Protein AF-A0A363TMH6-F1 (afdb_monomer)

Sequence (86 aa):
TILEREYVWRQGKALVPTFTAQVLTLFLKEHFRKLVELDFTGVIEEDLDLISNGEMQRLAFLREFYFGDGKDWPGLESLVEREKEQ

Secondary structure (DSSP, 8-state):
-TTTTTSEEEETTEEEE-HHHHHHHHHHHHHSHHHH-HHHHHHHHHHHHHHHTTSS-HHHHHHHHHH--SSS---HHHHHHHHH--

Nearest PDB structures (foldseek):
  6cqi-assembly1_A  TM=7.900E-01  e=4.019E-05  Mycobacterium tuberculosis H37Rv
  8czq-assembly1_A  TM=8.044E-01  e=5.275E-05  Mycobacterium tuberculosis
  6pcm-assembly1_A  TM=8.087E-01  e=7.931E-05  Mycolicibacterium smegmatis MC2 155
  6ozw-assembly1_A  TM=8.550E-01  e=1.489E-02  Streptococcus mutans UA159
  1gl9-assembly2_C  TM=9.122E-01  e=2.565E-02  Archaeoglobus fulgidus DSM 4304

Radius of gyration: 16.14 Å; Cα contacts (8 Å, |Δi|>4): 64; chains: 1; bounding box: 30×34×44 Å

pLDDT: mean 90.17, std 6.01, range [57.91, 96.81]

Structure (mmCIF, N/CA/C/O backbone):
data_AF-A0A363TMH6-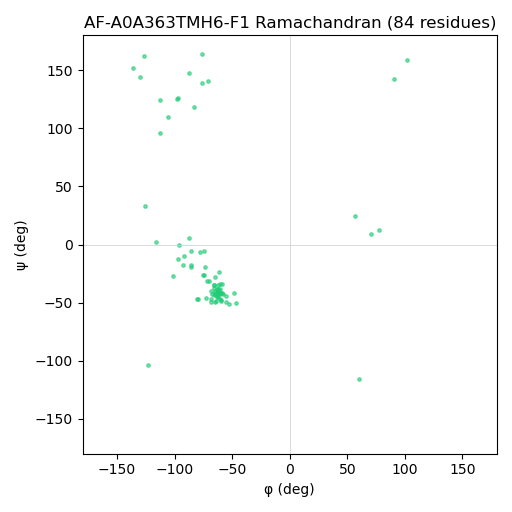F1
#
_entry.id   AF-A0A363TMH6-F1
#
loop_
_atom_site.group_PDB
_atom_site.id
_atom_site.type_symbol
_atom_site.label_atom_id
_atom_site.label_alt_id
_atom_site.label_comp_id
_atom_site.label_asym_id
_atom_site.label_entity_id
_atom_site.label_seq_id
_atom_site.pdbx_PDB_ins_code
_atom_site.Cartn_x
_atom_site.Cartn_y
_atom_site.Cartn_z
_atom_site.occupancy
_atom_site.B_iso_or_equiv
_atom_site.auth_seq_id
_atom_site.auth_comp_id
_atom_site.auth_asym_id
_atom_site.auth_atom_id
_atom_site.pdbx_PDB_model_num
ATOM 1 N N . THR A 1 1 ? 3.664 -0.759 12.401 1.00 86.38 1 THR A N 1
ATOM 2 C CA . THR A 1 1 ? 2.587 -1.767 12.192 1.00 86.38 1 THR A CA 1
ATOM 3 C C . THR A 1 1 ? 1.202 -1.155 12.444 1.00 86.38 1 THR A C 1
ATOM 5 O O . THR A 1 1 ? 1.146 -0.075 13.014 1.00 86.38 1 THR A O 1
ATOM 8 N N . ILE A 1 2 ? 0.072 -1.761 12.035 1.00 90.38 2 ILE A N 1
ATOM 9 C CA . ILE A 1 2 ? -1.278 -1.131 12.140 1.00 90.38 2 ILE A CA 1
ATOM 10 C C . ILE A 1 2 ? -1.749 -0.803 13.574 1.00 90.38 2 ILE A C 1
ATOM 12 O O . ILE A 1 2 ? -2.564 0.097 13.751 1.00 90.38 2 ILE A O 1
ATOM 16 N N . LEU A 1 3 ? -1.217 -1.500 14.586 1.00 91.56 3 LEU A N 1
ATOM 17 C CA . LEU A 1 3 ? -1.457 -1.214 16.009 1.00 91.56 3 LEU A CA 1
ATOM 18 C C . LEU A 1 3 ? -0.725 0.056 16.466 1.00 91.56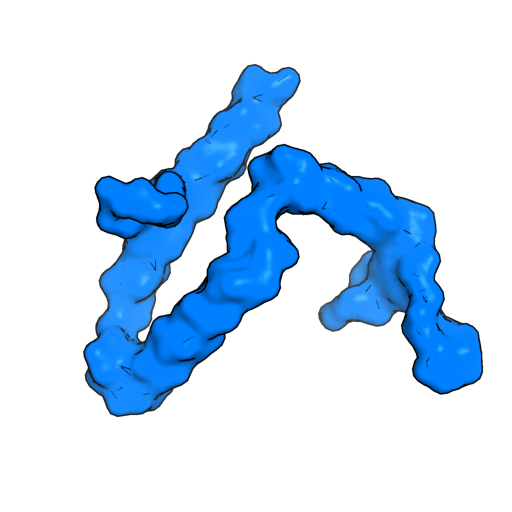 3 LEU A C 1
ATOM 20 O O . LEU A 1 3 ? -1.320 0.907 17.109 1.00 91.56 3 LEU A O 1
ATOM 24 N N . GLU A 1 4 ? 0.549 0.203 16.094 1.00 91.56 4 GLU A N 1
ATOM 25 C CA . GLU A 1 4 ? 1.369 1.382 16.432 1.00 91.56 4 GLU A CA 1
ATOM 26 C C . GLU A 1 4 ? 0.849 2.663 15.777 1.00 91.56 4 GLU A C 1
ATOM 28 O O . GLU A 1 4 ? 1.060 3.750 16.297 1.00 91.56 4 GLU A O 1
ATOM 33 N N . ARG A 1 5 ? 0.182 2.532 14.624 1.00 93.75 5 ARG A N 1
ATOM 34 C CA . ARG A 1 5 ? -0.463 3.646 13.914 1.00 93.75 5 ARG A CA 1
ATOM 35 C C . ARG A 1 5 ? -1.897 3.908 14.385 1.00 93.75 5 ARG A C 1
ATOM 37 O O . ARG A 1 5 ? -2.591 4.699 13.761 1.00 93.75 5 ARG A O 1
ATOM 44 N N . GLU A 1 6 ? -2.355 3.202 15.421 1.00 93.50 6 GLU A N 1
ATOM 45 C CA . GLU A 1 6 ? -3.686 3.363 16.022 1.00 93.50 6 GLU A CA 1
ATOM 46 C C . GLU A 1 6 ? -4.856 3.176 15.033 1.00 93.50 6 GLU A C 1
ATOM 48 O O . GLU A 1 6 ? -5.975 3.649 15.242 1.00 93.50 6 GLU A O 1
ATOM 53 N N . TYR A 1 7 ? -4.637 2.429 13.945 1.00 94.81 7 TYR A N 1
ATOM 54 C CA . TYR A 1 7 ? -5.714 2.044 13.029 1.00 94.81 7 TYR A CA 1
ATOM 55 C C . TYR A 1 7 ? -6.580 0.925 13.615 1.00 94.81 7 TYR A C 1
ATOM 57 O O . TYR A 1 7 ? -7.763 0.792 13.309 1.00 94.81 7 TYR A O 1
ATOM 65 N N . VAL A 1 8 ? -6.007 0.116 14.496 1.00 95.88 8 VAL A N 1
ATOM 66 C CA . VAL A 1 8 ? -6.730 -0.933 15.209 1.00 95.88 8 VAL A CA 1
ATOM 67 C C . VAL A 1 8 ? -6.322 -0.930 16.672 1.00 95.88 8 VAL A C 1
ATOM 69 O O . VAL A 1 8 ? -5.191 -0.587 17.010 1.00 95.88 8 VAL A O 1
ATOM 72 N N . TRP A 1 9 ? -7.226 -1.374 17.536 1.00 94.94 9 TRP A N 1
ATOM 73 C CA . TRP A 1 9 ? -6.942 -1.663 18.939 1.00 94.94 9 TRP A CA 1
ATOM 74 C C . TRP A 1 9 ? -7.394 -3.086 19.282 1.00 94.94 9 TRP A C 1
ATOM 76 O O . TRP A 1 9 ? -8.143 -3.718 18.534 1.00 94.94 9 TRP A O 1
ATOM 86 N N . ARG A 1 10 ? -6.892 -3.637 20.392 1.00 95.56 10 ARG A N 1
ATOM 87 C CA . ARG A 1 10 ? -7.209 -5.008 20.820 1.00 95.56 10 ARG A CA 1
ATOM 88 C C . ARG A 1 10 ? -8.320 -5.020 21.860 1.00 95.56 10 ARG A C 1
ATOM 90 O O . ARG A 1 10 ? -8.169 -4.428 22.925 1.00 95.56 10 ARG A O 1
ATOM 97 N N . GLN A 1 11 ? -9.375 -5.785 21.593 1.00 95.12 11 GLN A N 1
ATOM 98 C CA . GLN A 1 11 ? -10.398 -6.136 22.576 1.00 95.12 11 GLN A CA 1
ATOM 99 C C . GLN A 1 11 ? -10.310 -7.636 22.870 1.00 95.12 11 GLN A C 1
ATOM 101 O O . GLN A 1 11 ? -10.808 -8.476 22.118 1.00 95.12 11 GLN A O 1
ATOM 106 N N . GLY A 1 12 ? -9.597 -7.995 23.939 1.00 94.62 12 GLY A N 1
ATOM 107 C CA . GLY A 1 12 ? -9.240 -9.390 24.201 1.00 94.62 12 GLY A CA 1
ATOM 108 C C . GLY A 1 12 ? -8.395 -9.967 23.059 1.00 94.62 12 GLY A C 1
ATOM 109 O O . GLY A 1 12 ? -7.283 -9.505 22.811 1.00 94.62 12 GLY A O 1
ATOM 110 N N . LYS A 1 13 ? -8.928 -10.977 22.357 1.00 94.25 13 LYS A N 1
ATOM 111 C CA . LYS A 1 13 ? -8.276 -11.599 21.187 1.00 94.25 13 LYS A CA 1
ATOM 112 C C . LYS A 1 13 ? -8.669 -10.961 19.847 1.00 94.25 13 LYS A C 1
ATOM 114 O O . LYS A 1 13 ? -8.046 -11.282 18.839 1.00 94.25 13 LYS A O 1
ATOM 119 N N . ALA A 1 14 ? -9.673 -10.084 19.825 1.00 95.19 14 ALA A N 1
ATOM 120 C CA . ALA A 1 14 ? -10.148 -9.440 18.605 1.00 95.19 14 ALA A CA 1
ATOM 121 C C . ALA A 1 14 ? -9.364 -8.154 18.298 1.00 95.19 14 ALA A C 1
ATOM 123 O O . ALA A 1 14 ? -8.933 -7.444 19.212 1.00 95.19 14 ALA A O 1
ATOM 124 N N . LEU A 1 15 ? -9.206 -7.851 17.007 1.00 95.81 15 LEU A N 1
ATOM 125 C CA . LEU A 1 15 ? -8.764 -6.546 16.517 1.00 95.81 15 LEU A CA 1
ATOM 126 C 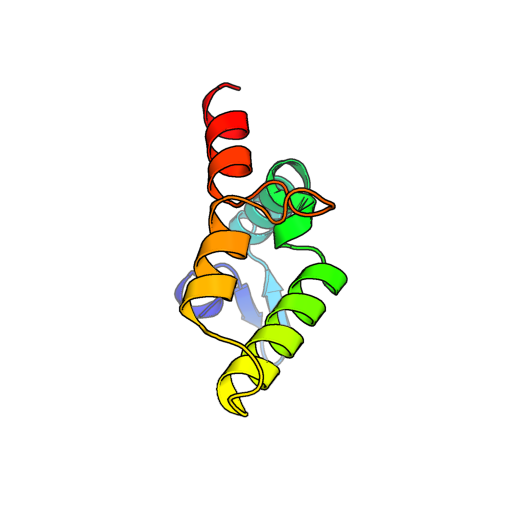C . LEU A 1 15 ? -9.995 -5.743 16.105 1.00 95.81 15 LEU A C 1
ATOM 128 O O . LEU A 1 15 ? -10.794 -6.212 15.297 1.00 95.81 15 LEU A O 1
ATOM 132 N N . VAL A 1 16 ? -10.135 -4.545 16.663 1.00 96.06 16 VAL A N 1
ATOM 133 C CA . VAL A 1 16 ? -11.257 -3.646 16.395 1.00 96.06 16 VAL A CA 1
ATOM 134 C C . VAL A 1 16 ? -10.729 -2.417 15.649 1.00 96.06 16 VAL A C 1
ATOM 136 O O . VAL A 1 16 ? -9.795 -1.775 16.140 1.00 96.06 16 VAL A O 1
ATOM 139 N N . PRO A 1 17 ? -11.277 -2.081 14.466 1.00 96.38 17 PRO A N 1
ATOM 140 C CA . PRO A 1 17 ? -10.846 -0.913 13.708 1.00 96.38 17 PRO A CA 1
ATOM 141 C C . PRO A 1 17 ? -11.293 0.383 14.385 1.00 96.38 17 PRO A C 1
ATOM 143 O O . PRO A 1 17 ? -12.417 0.488 14.882 1.00 96.38 17 PRO A O 1
ATOM 146 N N . THR A 1 18 ? -10.425 1.391 14.369 1.00 96.81 18 THR A N 1
ATOM 147 C CA . THR A 1 18 ? -10.792 2.751 14.776 1.00 96.81 18 THR A CA 1
ATOM 148 C C . THR A 1 18 ? -11.610 3.442 13.689 1.00 96.81 18 THR A C 1
ATOM 150 O O . THR A 1 18 ? -11.620 3.019 12.531 1.00 96.81 18 THR A O 1
ATOM 153 N N . PHE A 1 19 ? -12.290 4.535 14.043 1.00 95.88 19 PHE A N 1
ATOM 154 C CA . PHE A 1 19 ? -12.983 5.363 13.054 1.00 95.88 19 PHE A CA 1
ATOM 155 C C . PHE A 1 19 ? -12.015 5.879 11.978 1.00 95.88 19 PHE A C 1
ATOM 157 O O . PHE A 1 19 ? -12.305 5.786 10.789 1.00 95.88 19 PHE A O 1
ATOM 164 N N . THR A 1 20 ? -10.819 6.314 12.384 1.00 95.00 20 THR A N 1
ATOM 165 C CA . THR A 1 20 ? -9.747 6.732 11.471 1.00 95.00 20 THR A CA 1
ATOM 166 C C . THR A 1 20 ? -9.400 5.644 10.460 1.00 95.00 20 THR A C 1
ATOM 168 O O . THR A 1 20 ? -9.276 5.932 9.275 1.00 95.00 20 THR A O 1
ATOM 171 N N . ALA A 1 21 ? -9.288 4.385 10.892 1.00 94.12 21 ALA A N 1
ATOM 172 C CA . ALA A 1 21 ? -9.016 3.282 9.976 1.00 94.12 21 ALA A CA 1
ATOM 173 C C . ALA A 1 21 ? -10.155 3.025 8.993 1.00 94.12 21 ALA A C 1
ATOM 175 O O . ALA A 1 21 ? -9.890 2.679 7.845 1.00 94.12 21 ALA A O 1
ATOM 176 N N . GLN A 1 22 ? -11.408 3.212 9.413 1.00 94.69 22 GLN A N 1
ATOM 177 C CA . GLN A 1 22 ? -12.555 3.087 8.515 1.00 94.69 22 GLN A CA 1
ATOM 178 C C . GLN A 1 22 ? -12.521 4.173 7.437 1.00 94.69 22 GLN A C 1
ATOM 180 O O . GLN A 1 22 ? -12.585 3.845 6.255 1.00 94.69 22 GLN A O 1
ATOM 185 N N . VAL A 1 23 ? -12.337 5.439 7.825 1.00 95.50 23 VAL A N 1
ATOM 186 C CA . VAL A 1 23 ? -12.256 6.564 6.877 1.00 95.50 23 VAL A CA 1
ATOM 187 C C . VAL A 1 23 ? -11.060 6.410 5.940 1.00 95.50 23 VAL A C 1
ATOM 189 O O . VAL A 1 23 ? -11.220 6.529 4.730 1.00 95.50 23 VAL A O 1
ATOM 192 N N . LEU A 1 24 ? -9.883 6.063 6.467 1.00 93.62 24 LEU A N 1
ATOM 193 C CA . LEU A 1 24 ? -8.695 5.820 5.649 1.00 93.62 24 LEU A CA 1
ATOM 194 C C . LEU A 1 24 ? -8.910 4.666 4.665 1.00 93.62 24 LEU A C 1
ATOM 196 O O . LEU A 1 24 ? -8.529 4.768 3.506 1.00 93.62 24 LEU A O 1
ATOM 200 N N . THR A 1 25 ? -9.531 3.571 5.106 1.00 92.75 25 THR A N 1
ATOM 201 C CA . THR A 1 25 ? -9.814 2.429 4.227 1.00 92.75 25 THR A CA 1
ATOM 202 C C . THR A 1 25 ? -10.760 2.824 3.099 1.00 92.75 25 THR A C 1
ATOM 204 O O . THR A 1 25 ? -10.552 2.398 1.968 1.00 92.75 25 THR A O 1
ATOM 207 N N . LEU A 1 26 ? -11.791 3.623 3.387 1.00 92.94 26 LEU A N 1
ATOM 208 C CA . LEU A 1 26 ? -12.702 4.127 2.360 1.00 92.94 26 LEU A CA 1
ATOM 209 C C . LEU A 1 26 ? -11.963 5.032 1.373 1.00 92.94 26 LEU A C 1
ATOM 211 O O . LEU A 1 26 ? -12.021 4.775 0.177 1.00 92.94 26 LEU A O 1
ATOM 215 N N . PHE A 1 27 ? -11.187 5.992 1.878 1.00 92.88 27 PHE A N 1
ATOM 216 C CA . PHE A 1 27 ? -10.371 6.885 1.059 1.00 92.88 27 PHE A CA 1
ATOM 217 C C . PHE A 1 27 ? -9.429 6.111 0.126 1.00 92.88 27 PHE A C 1
ATOM 219 O O . PHE A 1 27 ? -9.404 6.336 -1.081 1.00 92.88 27 PHE A O 1
ATOM 226 N N . LEU A 1 28 ? -8.692 5.133 0.658 1.00 92.25 28 LEU A N 1
ATOM 227 C CA . LEU A 1 28 ? -7.788 4.323 -0.156 1.00 92.25 28 LEU A CA 1
ATOM 228 C C . LEU A 1 28 ? -8.538 3.461 -1.178 1.00 92.25 28 LEU A C 1
ATOM 230 O O . LEU A 1 28 ? -8.044 3.270 -2.281 1.00 92.25 28 LEU A O 1
ATOM 234 N N . LYS A 1 29 ? -9.731 2.952 -0.853 1.00 89.62 29 LYS A N 1
ATOM 235 C CA . LYS A 1 29 ? -10.551 2.191 -1.810 1.00 89.62 29 LYS A CA 1
ATOM 236 C C . LYS A 1 29 ? -11.131 3.057 -2.922 1.00 89.62 29 LYS A C 1
ATOM 238 O O . LYS A 1 29 ? -11.340 2.543 -4.016 1.00 89.62 29 LYS A O 1
ATOM 243 N N . GLU A 1 30 ? -11.420 4.319 -2.637 1.00 90.38 30 GLU A N 1
ATOM 244 C CA . GLU A 1 30 ? -12.011 5.255 -3.590 1.00 90.38 30 GLU A CA 1
ATOM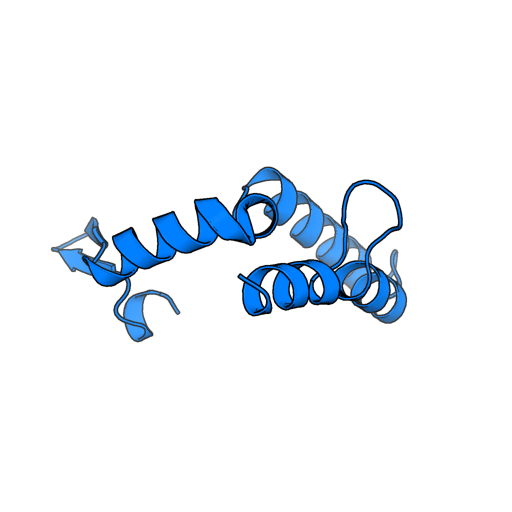 245 C C . GLU A 1 30 ? -10.956 5.817 -4.548 1.00 90.38 30 GLU A C 1
ATOM 247 O O . GLU A 1 30 ? -11.132 5.744 -5.760 1.00 90.38 30 GLU A O 1
ATOM 252 N N . HIS A 1 31 ? -9.818 6.260 -4.012 1.00 88.75 31 HIS A N 1
ATOM 253 C CA . HIS A 1 31 ? -8.797 6.988 -4.774 1.00 88.75 31 HIS A CA 1
ATOM 254 C C . HIS A 1 31 ? -7.598 6.116 -5.181 1.00 88.75 31 HIS A C 1
ATOM 256 O O . HIS A 1 31 ? -6.955 6.333 -6.204 1.00 88.75 31 HIS A O 1
ATOM 262 N N . PHE A 1 32 ? -7.305 5.066 -4.409 1.00 89.38 32 PHE A N 1
ATOM 263 C CA . PHE A 1 32 ? -6.112 4.226 -4.574 1.00 89.38 32 PHE A CA 1
ATOM 264 C C . PHE A 1 32 ? -6.460 2.745 -4.705 1.00 89.38 32 PHE A C 1
ATOM 266 O O . PHE A 1 32 ? -5.705 1.876 -4.273 1.00 89.38 32 PHE A O 1
ATOM 273 N N . ARG A 1 33 ? -7.611 2.448 -5.316 1.00 86.44 33 ARG A N 1
ATOM 274 C CA . ARG A 1 33 ? -8.210 1.110 -5.351 1.00 86.44 33 ARG A CA 1
ATOM 275 C C . ARG A 1 33 ? -7.216 0.002 -5.706 1.00 86.44 33 ARG A C 1
ATOM 277 O O . ARG A 1 33 ? -7.102 -0.963 -4.959 1.00 86.44 33 ARG A O 1
ATOM 284 N N . LYS A 1 34 ? -6.450 0.181 -6.787 1.0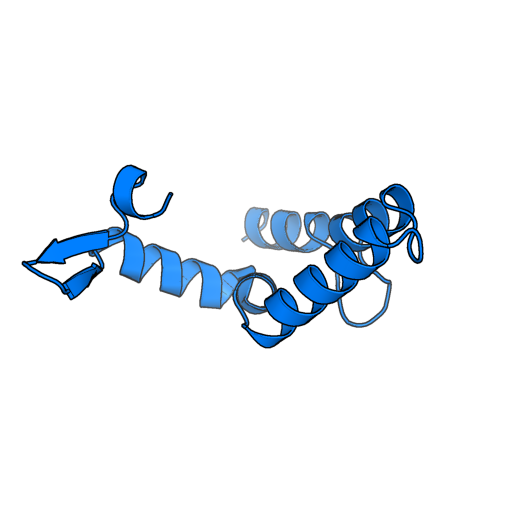0 83.44 34 LYS A N 1
ATOM 285 C CA . LYS A 1 34 ? -5.461 -0.808 -7.245 1.00 83.44 34 LYS A CA 1
ATOM 286 C C . LYS A 1 34 ? -4.399 -1.124 -6.185 1.00 83.44 34 LYS A C 1
ATOM 288 O O . LYS A 1 34 ? -3.991 -2.266 -6.087 1.00 83.44 34 LYS A O 1
ATOM 293 N N . LEU A 1 35 ? -3.996 -0.157 -5.355 1.00 84.31 35 LEU A N 1
ATOM 294 C CA . LEU A 1 35 ? -2.987 -0.358 -4.303 1.00 84.31 35 LEU A CA 1
ATOM 295 C C . LEU A 1 35 ? -3.500 -1.156 -3.096 1.00 84.31 35 LEU A C 1
ATOM 297 O O . LEU A 1 35 ? -2.693 -1.641 -2.310 1.00 84.31 35 LEU A O 1
ATOM 301 N N . VAL A 1 36 ? -4.819 -1.249 -2.908 1.00 84.81 36 VAL A N 1
ATOM 302 C CA . VAL A 1 36 ? -5.435 -1.912 -1.745 1.00 84.81 36 VAL A CA 1
ATOM 303 C C . VAL A 1 36 ? -6.260 -3.144 -2.113 1.00 84.81 36 VAL A C 1
ATOM 305 O O . VAL A 1 36 ? -6.866 -3.768 -1.239 1.00 84.81 36 VAL A O 1
ATOM 308 N N . GLU A 1 37 ? -6.299 -3.502 -3.395 1.00 85.50 37 GLU A N 1
ATOM 309 C CA . GLU A 1 37 ? -6.881 -4.753 -3.866 1.00 85.50 37 GLU A CA 1
ATOM 310 C C . GLU A 1 37 ? -5.942 -5.931 -3.572 1.00 85.50 37 GLU A C 1
ATOM 312 O O . GLU A 1 37 ? -4.719 -5.849 -3.720 1.00 85.50 37 GLU A O 1
ATOM 317 N N . LEU A 1 38 ? -6.535 -7.046 -3.130 1.00 78.81 38 LEU A N 1
ATOM 318 C CA . LEU A 1 38 ? -5.788 -8.249 -2.755 1.00 78.81 38 LEU A CA 1
ATOM 319 C C . LEU A 1 38 ? -5.021 -8.826 -3.945 1.00 78.81 38 LEU A C 1
ATOM 321 O O . LEU A 1 38 ? -3.870 -9.213 -3.778 1.00 78.81 38 LEU A O 1
ATOM 325 N N . ASP A 1 39 ? -5.629 -8.820 -5.131 1.00 80.75 39 ASP A N 1
ATOM 326 C CA . ASP A 1 39 ? -5.028 -9.381 -6.343 1.00 80.75 39 ASP A CA 1
ATOM 327 C C . ASP A 1 39 ? -3.738 -8.642 -6.725 1.00 80.75 39 ASP A C 1
ATOM 329 O O . ASP A 1 39 ? -2.730 -9.268 -7.033 1.00 80.75 39 ASP A O 1
ATOM 333 N N . PHE A 1 40 ? -3.723 -7.310 -6.612 1.00 81.94 40 PHE A N 1
ATOM 334 C CA . PHE A 1 40 ? -2.521 -6.512 -6.866 1.00 81.94 40 PHE A CA 1
ATOM 335 C C . PHE A 1 40 ? -1.437 -6.742 -5.809 1.00 81.94 40 PHE A C 1
ATOM 337 O O . PHE A 1 40 ? -0.257 -6.844 -6.136 1.00 81.94 40 PHE A O 1
ATOM 344 N N . THR A 1 41 ? -1.836 -6.861 -4.540 1.00 82.12 41 THR A N 1
ATOM 345 C CA . THR A 1 41 ? -0.891 -7.183 -3.461 1.00 82.12 41 THR A CA 1
ATOM 346 C C . THR A 1 41 ? -0.257 -8.557 -3.687 1.00 82.12 41 THR A C 1
ATOM 348 O O . THR A 1 41 ? 0.941 -8.706 -3.485 1.00 82.12 41 THR A O 1
ATOM 351 N N . GLY A 1 42 ? -1.037 -9.537 -4.156 1.00 86.94 42 GLY A N 1
ATOM 352 C CA . GLY A 1 42 ? -0.537 -10.865 -4.510 1.00 86.94 42 GLY A CA 1
ATOM 353 C C . GLY A 1 42 ? 0.525 -10.819 -5.607 1.00 86.94 42 GLY A C 1
ATOM 354 O O . GLY A 1 42 ? 1.600 -11.375 -5.423 1.00 86.94 42 GLY A O 1
ATOM 355 N N . VAL A 1 43 ? 0.265 -10.081 -6.691 1.00 85.38 43 VAL A N 1
ATOM 356 C CA . VAL A 1 43 ? 1.231 -9.910 -7.794 1.00 85.38 43 VAL A CA 1
ATOM 357 C C . VAL A 1 43 ? 2.545 -9.292 -7.306 1.00 85.38 43 VAL A C 1
ATOM 359 O O . VAL A 1 43 ? 3.616 -9.753 -7.684 1.00 85.38 43 VAL A O 1
ATOM 362 N N . ILE A 1 44 ? 2.489 -8.289 -6.422 1.00 88.62 44 ILE A N 1
ATOM 363 C CA . ILE A 1 44 ? 3.707 -7.682 -5.865 1.00 88.62 44 ILE A CA 1
ATOM 364 C C . ILE A 1 44 ? 4.517 -8.690 -5.051 1.00 88.62 44 ILE A C 1
ATOM 366 O O . ILE A 1 44 ? 5.736 -8.721 -5.180 1.00 88.62 44 ILE A O 1
ATOM 370 N N . GLU A 1 45 ? 3.874 -9.478 -4.191 1.00 90.88 45 GLU A N 1
ATOM 371 C CA . GLU A 1 45 ? 4.582 -10.479 -3.384 1.00 90.88 45 GLU A CA 1
ATOM 372 C C . GLU A 1 45 ? 5.243 -11.539 -4.280 1.00 90.88 45 GLU A C 1
ATOM 374 O O . GLU A 1 45 ? 6.405 -11.877 -4.064 1.00 90.88 45 GLU A O 1
ATOM 379 N N . GLU A 1 46 ? 4.560 -11.982 -5.341 1.00 91.00 46 GLU A N 1
ATOM 380 C CA . GLU A 1 46 ? 5.131 -12.894 -6.341 1.00 91.00 46 GLU A CA 1
ATOM 381 C C . GLU A 1 46 ? 6.363 -12.287 -7.035 1.00 91.00 46 GLU A C 1
ATOM 383 O O . GLU A 1 46 ? 7.412 -12.930 -7.117 1.00 91.00 46 GLU A O 1
ATOM 388 N N . ASP A 1 47 ? 6.290 -11.027 -7.474 1.00 90.38 47 ASP A N 1
ATOM 389 C CA . ASP A 1 47 ? 7.426 -10.327 -8.087 1.00 90.38 47 ASP A CA 1
ATOM 390 C C . ASP A 1 47 ? 8.600 -10.153 -7.106 1.00 90.38 47 ASP A C 1
ATOM 392 O O . ASP A 1 47 ? 9.772 -10.289 -7.477 1.00 90.38 47 ASP A O 1
ATOM 396 N N . LEU A 1 48 ? 8.312 -9.874 -5.832 1.00 92.81 48 LEU A N 1
ATOM 397 C CA . LEU A 1 48 ? 9.330 -9.771 -4.785 1.00 92.81 48 LEU A CA 1
ATOM 398 C C . LEU A 1 48 ? 10.013 -11.120 -4.518 1.00 92.81 48 LEU A C 1
ATOM 400 O O . LEU A 1 48 ? 11.235 -11.151 -4.327 1.00 92.81 48 LEU A O 1
ATOM 404 N N . ASP A 1 49 ? 9.269 -12.223 -4.573 1.00 94.31 49 ASP A N 1
ATOM 405 C CA . ASP A 1 49 ? 9.821 -13.575 -4.483 1.00 94.31 49 ASP A CA 1
ATOM 406 C C . ASP A 1 49 ? 10.734 -13.890 -5.680 1.00 94.31 49 ASP A C 1
ATOM 408 O O . ASP A 1 49 ? 11.842 -14.408 -5.495 1.00 94.31 49 ASP A O 1
ATOM 412 N N . LEU A 1 50 ? 10.349 -13.497 -6.900 1.00 93.88 50 LEU A N 1
ATOM 413 C CA . LEU A 1 50 ? 11.203 -13.631 -8.088 1.00 93.88 50 LEU A CA 1
ATOM 414 C C . LEU A 1 50 ? 12.508 -12.834 -7.951 1.00 93.88 50 LEU A C 1
ATOM 416 O O . LEU A 1 50 ? 13.579 -13.321 -8.325 1.00 93.88 50 LEU A O 1
ATOM 420 N N . ILE A 1 51 ? 12.460 -11.626 -7.380 1.00 93.19 51 ILE A N 1
ATOM 421 C CA . ILE A 1 51 ? 13.666 -10.833 -7.089 1.00 93.19 51 ILE A CA 1
ATOM 422 C C . ILE A 1 51 ? 14.555 -11.555 -6.071 1.00 93.19 51 ILE A C 1
ATOM 424 O O . ILE A 1 51 ? 15.775 -11.599 -6.250 1.00 93.19 51 ILE A O 1
ATOM 428 N N . SER A 1 52 ? 13.963 -12.122 -5.017 1.00 93.19 52 SER A N 1
ATOM 429 C CA . SER A 1 52 ? 14.682 -12.874 -3.979 1.00 93.19 52 SER A CA 1
ATOM 430 C C . SER A 1 52 ? 15.405 -14.099 -4.554 1.00 93.19 52 SER A C 1
ATOM 432 O O . SER A 1 52 ? 16.557 -14.365 -4.205 1.00 93.19 52 SER A O 1
ATOM 434 N N . ASN A 1 53 ? 14.772 -14.785 -5.510 1.00 95.12 53 ASN A N 1
ATOM 435 C CA . ASN A 1 53 ? 15.343 -15.930 -6.225 1.00 95.12 53 ASN A CA 1
ATOM 436 C C . ASN A 1 53 ? 16.355 -15.534 -7.319 1.00 95.12 53 ASN A C 1
ATOM 438 O O . ASN A 1 53 ? 17.018 -16.399 -7.891 1.00 95.12 53 ASN A O 1
ATOM 442 N N . GLY A 1 54 ? 16.514 -14.237 -7.606 1.00 92.88 54 GLY A N 1
ATOM 443 C CA . GLY A 1 54 ? 17.398 -13.732 -8.661 1.00 92.88 54 GLY A CA 1
ATOM 444 C C . GLY A 1 54 ? 16.829 -13.862 -10.078 1.00 92.88 54 GLY A C 1
ATOM 445 O O . GLY A 1 54 ? 17.563 -13.681 -11.049 1.00 92.88 54 GLY A O 1
ATOM 446 N N . GLU A 1 55 ? 15.535 -14.155 -10.203 1.00 93.12 55 GLU A N 1
ATOM 447 C CA . GLU A 1 55 ? 14.817 -14.338 -11.470 1.00 93.12 55 GLU A CA 1
ATOM 448 C C . GLU A 1 55 ? 14.310 -13.007 -12.050 1.00 93.12 55 GLU A C 1
ATOM 450 O O . GLU A 1 55 ? 14.061 -12.903 -13.251 1.00 93.12 55 GLU A O 1
ATOM 455 N N . MET A 1 56 ? 14.236 -11.956 -11.224 1.00 92.19 56 MET A N 1
ATOM 456 C CA . MET A 1 56 ? 13.854 -10.603 -11.632 1.00 92.19 56 MET A CA 1
ATOM 457 C C . MET A 1 56 ? 14.848 -9.550 -11.125 1.00 92.19 56 MET A C 1
ATOM 459 O O . MET A 1 56 ? 15.390 -9.625 -10.021 1.00 92.19 56 MET A O 1
ATOM 463 N N . GLN A 1 57 ? 15.088 -8.509 -11.930 1.00 94.75 57 GLN A N 1
ATOM 464 C CA . GLN A 1 57 ? 15.931 -7.391 -11.514 1.00 94.75 57 GLN A CA 1
ATOM 465 C C . GLN A 1 57 ? 15.151 -6.373 -10.679 1.00 94.75 57 GLN A C 1
ATOM 467 O O . GLN A 1 57 ? 14.277 -5.672 -11.186 1.00 94.75 57 GLN A O 1
ATOM 472 N N . ARG A 1 58 ? 15.579 -6.175 -9.427 1.00 93.44 58 ARG A N 1
ATOM 473 C CA . ARG A 1 58 ? 14.991 -5.202 -8.487 1.00 93.44 58 ARG A CA 1
ATOM 474 C C . ARG A 1 58 ? 14.795 -3.795 -9.065 1.00 93.44 58 ARG A C 1
ATOM 476 O O . ARG A 1 58 ? 13.796 -3.145 -8.784 1.00 93.44 58 ARG A O 1
ATOM 483 N N . LEU A 1 59 ? 15.764 -3.287 -9.832 1.00 94.44 59 LEU A N 1
ATOM 484 C CA . LEU A 1 59 ? 15.673 -1.935 -10.401 1.00 94.44 59 LEU A CA 1
ATOM 485 C C . LEU A 1 59 ? 14.644 -1.832 -11.531 1.00 94.44 59 LEU A C 1
ATOM 487 O O . LEU A 1 59 ? 14.066 -0.762 -11.698 1.00 94.44 59 LEU A O 1
ATOM 491 N N . ALA A 1 60 ? 14.433 -2.907 -12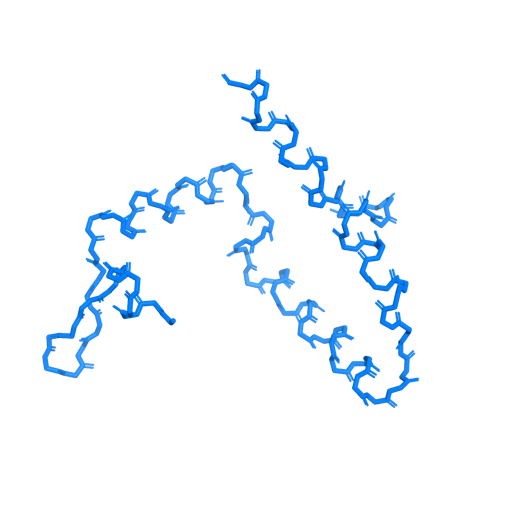.296 1.00 91.31 60 ALA A N 1
ATOM 492 C CA . ALA A 1 60 ? 13.399 -2.949 -13.324 1.00 91.31 60 ALA A CA 1
ATOM 493 C C . ALA A 1 60 ? 12.015 -2.926 -12.665 1.00 91.31 60 ALA A C 1
ATOM 495 O O . ALA A 1 60 ? 11.235 -2.021 -12.944 1.00 91.31 60 ALA A O 1
ATOM 496 N N . PHE A 1 61 ? 11.802 -3.798 -11.671 1.00 92.62 61 PHE A N 1
ATOM 497 C CA . PHE A 1 61 ? 10.584 -3.820 -10.858 1.00 92.62 61 PHE A CA 1
ATOM 498 C C . PHE A 1 61 ? 10.254 -2.449 -10.254 1.00 92.62 61 PHE A C 1
ATOM 500 O O . PHE A 1 61 ? 9.156 -1.939 -10.430 1.00 92.62 61 PHE A O 1
ATOM 507 N N . LEU A 1 62 ? 11.214 -1.794 -9.585 1.00 93.75 62 LEU A N 1
ATOM 508 C CA . LEU A 1 62 ? 10.968 -0.484 -8.969 1.00 93.75 62 LEU A CA 1
ATOM 509 C C . LEU A 1 62 ? 10.605 0.599 -9.994 1.00 93.75 62 LEU A C 1
ATOM 511 O O . LEU A 1 62 ? 9.814 1.487 -9.678 1.00 93.75 62 LEU A O 1
ATOM 515 N N . ARG A 1 63 ? 11.177 0.552 -11.205 1.00 93.50 63 ARG A N 1
ATOM 516 C CA . ARG A 1 63 ? 10.820 1.491 -12.278 1.00 93.50 63 ARG A CA 1
ATOM 517 C C . ARG A 1 63 ? 9.401 1.247 -12.766 1.00 93.50 63 ARG A C 1
ATOM 519 O O . ARG A 1 63 ? 8.656 2.212 -12.875 1.00 93.50 63 ARG A O 1
ATOM 526 N N . GLU A 1 64 ? 9.037 -0.004 -13.017 1.00 91.88 64 GLU A N 1
ATOM 527 C CA . GLU A 1 64 ? 7.690 -0.380 -13.458 1.00 91.88 64 GLU A CA 1
ATOM 528 C C . GLU A 1 64 ? 6.650 -0.060 -12.380 1.00 91.88 64 GLU A C 1
ATOM 530 O O . GLU A 1 64 ? 5.633 0.567 -12.657 1.00 91.88 64 GLU A O 1
ATOM 535 N N . PHE A 1 65 ? 6.941 -0.361 -11.115 1.00 91.69 65 PHE A N 1
ATOM 536 C CA . PHE A 1 65 ? 6.069 -0.009 -9.999 1.00 91.69 65 PHE A CA 1
ATOM 537 C C . PHE A 1 65 ? 5.885 1.512 -9.856 1.00 91.69 65 PHE A C 1
ATOM 539 O O . PHE A 1 65 ? 4.778 1.995 -9.608 1.00 91.69 65 PHE A O 1
ATOM 546 N N . TYR A 1 66 ? 6.946 2.302 -10.021 1.00 93.00 66 TYR A N 1
ATOM 547 C CA . TYR A 1 66 ? 6.856 3.747 -9.816 1.00 93.00 66 TYR A CA 1
ATOM 548 C C . TYR A 1 66 ? 6.251 4.493 -11.015 1.00 93.00 66 TYR A C 1
ATOM 550 O O . TYR A 1 66 ? 5.341 5.301 -10.827 1.00 93.00 66 TYR A O 1
ATOM 558 N N . PHE A 1 67 ? 6.716 4.197 -12.233 1.00 94.75 67 PHE A N 1
ATOM 559 C CA . PHE A 1 67 ? 6.336 4.902 -13.466 1.00 94.75 67 PHE A CA 1
ATOM 560 C C . PHE A 1 67 ? 5.221 4.218 -14.266 1.00 94.75 67 PHE A C 1
ATOM 562 O O . PHE A 1 67 ? 4.651 4.834 -15.163 1.00 94.75 67 PHE A O 1
ATOM 569 N N . GLY A 1 68 ? 4.895 2.970 -13.940 1.00 91.31 68 GLY A N 1
ATOM 570 C CA . GLY A 1 68 ? 3.928 2.154 -14.664 1.00 91.31 68 GLY A CA 1
ATOM 571 C C . GLY A 1 68 ? 4.588 1.130 -15.585 1.00 91.31 68 GLY A C 1
ATOM 572 O O . GLY A 1 68 ? 5.743 1.271 -15.989 1.00 91.31 68 GLY A O 1
ATOM 573 N N . ASP A 1 69 ? 3.825 0.096 -15.932 1.00 87.62 69 ASP A N 1
ATOM 574 C CA . ASP A 1 69 ? 4.235 -0.994 -16.832 1.00 87.62 69 ASP A CA 1
ATOM 575 C C . ASP A 1 69 ? 3.774 -0.770 -18.289 1.00 87.62 69 ASP A C 1
ATOM 577 O O . ASP A 1 69 ? 4.025 -1.590 -19.176 1.00 87.62 69 ASP A O 1
ATOM 581 N N . GLY A 1 70 ? 3.076 0.344 -18.543 1.00 84.00 70 GLY A N 1
ATOM 582 C CA . GLY A 1 70 ? 2.485 0.679 -19.841 1.00 84.00 70 GLY A CA 1
ATOM 583 C C . GLY A 1 70 ? 1.279 -0.186 -20.230 1.00 84.00 70 GLY A C 1
ATOM 584 O O . GLY A 1 70 ? 0.826 -0.103 -21.372 1.00 84.00 70 GLY A O 1
ATOM 585 N N . LYS A 1 71 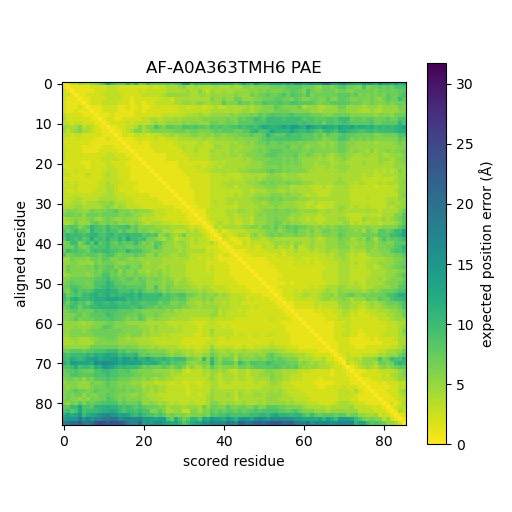? 0.770 -1.009 -19.309 1.00 83.38 71 LYS A N 1
ATOM 586 C CA . LYS A 1 71 ? -0.370 -1.908 -19.497 1.00 83.38 71 LYS A CA 1
ATOM 587 C C . LYS A 1 71 ? -1.441 -1.598 -18.451 1.00 83.38 71 LYS A C 1
ATOM 589 O O . LYS A 1 71 ? -2.156 -0.602 -18.568 1.00 83.38 71 LYS A O 1
ATOM 594 N N . ASP A 1 72 ? -1.545 -2.444 -17.432 1.00 82.44 72 ASP A N 1
ATOM 595 C CA . ASP A 1 72 ? -2.598 -2.411 -16.430 1.00 82.44 72 ASP A CA 1
ATOM 596 C C . ASP A 1 72 ? -2.189 -1.582 -15.210 1.00 82.44 72 ASP A C 1
ATOM 598 O O . ASP A 1 72 ? -3.060 -1.137 -14.457 1.00 82.44 72 ASP A O 1
ATOM 602 N N . TRP A 1 73 ? -0.899 -1.302 -15.016 1.00 88.75 73 TRP A N 1
ATOM 603 C CA . TRP A 1 73 ? -0.403 -0.498 -13.909 1.00 88.75 73 TRP A CA 1
ATOM 604 C C . TRP A 1 73 ? 0.021 0.907 -14.379 1.00 88.75 73 TRP A C 1
ATOM 606 O O . TRP A 1 73 ? 1.041 1.066 -15.051 1.00 88.75 73 TRP A O 1
ATOM 616 N N . PRO A 1 74 ? -0.724 1.969 -14.010 1.00 88.19 74 PRO A N 1
ATOM 617 C CA . PRO A 1 74 ? -0.425 3.335 -14.447 1.00 88.19 74 PRO A CA 1
ATOM 618 C C . PRO A 1 74 ? 0.789 3.972 -13.749 1.00 88.19 74 PRO A C 1
ATOM 620 O O . PRO A 1 74 ? 1.156 5.087 -14.109 1.00 88.19 74 PRO A O 1
ATOM 623 N N . GLY A 1 75 ? 1.382 3.310 -12.751 1.00 91.12 75 GLY A N 1
ATOM 624 C CA . GLY A 1 75 ? 2.463 3.867 -11.939 1.00 91.12 75 GLY A CA 1
ATOM 625 C C . GLY A 1 75 ? 1.966 4.600 -10.696 1.00 91.12 75 GLY A C 1
ATOM 626 O O . GLY A 1 75 ? 0.950 5.300 -10.724 1.00 91.12 75 GLY A O 1
ATOM 627 N N . LEU A 1 76 ? 2.710 4.460 -9.596 1.00 91.94 76 LEU A N 1
ATOM 628 C CA . LEU A 1 76 ? 2.428 5.165 -8.345 1.00 91.94 76 LEU A CA 1
ATOM 629 C C . LEU A 1 76 ? 2.465 6.688 -8.527 1.00 91.94 76 LEU A C 1
ATOM 631 O O . LEU A 1 76 ? 1.605 7.383 -7.992 1.00 91.94 76 LEU A O 1
ATOM 635 N N . GLU A 1 77 ? 3.434 7.202 -9.289 1.00 92.75 77 GLU A N 1
ATOM 636 C CA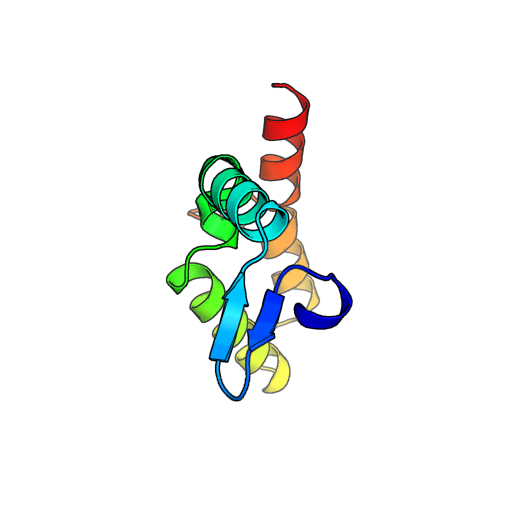 . GLU A 1 77 ? 3.569 8.640 -9.547 1.00 92.75 77 GLU A CA 1
ATOM 637 C C . GLU A 1 77 ? 2.314 9.194 -10.234 1.00 92.75 77 GLU A C 1
ATOM 639 O O . GLU A 1 77 ? 1.719 10.158 -9.759 1.00 92.75 77 GLU A O 1
ATOM 644 N N . SER A 1 78 ? 1.842 8.521 -11.289 1.00 90.00 78 SER A N 1
ATOM 645 C CA . SER A 1 78 ? 0.643 8.948 -12.014 1.00 90.00 78 SER A CA 1
ATOM 646 C C . SER A 1 78 ? -0.610 8.930 -11.139 1.00 90.00 78 SER A C 1
ATOM 648 O O . SER A 1 78 ? -1.449 9.816 -11.274 1.00 90.00 78 SER A O 1
ATOM 650 N N . LEU A 1 79 ? -0.760 7.941 -10.252 1.00 88.50 79 LEU A N 1
ATOM 651 C CA . LEU A 1 79 ? -1.902 7.883 -9.333 1.00 88.50 79 LEU A CA 1
ATOM 652 C C . LEU A 1 79 ? -1.879 9.037 -8.331 1.00 88.50 79 LEU A C 1
ATOM 654 O O . LEU A 1 79 ? -2.906 9.662 -8.095 1.00 88.50 79 LEU A O 1
ATOM 658 N N . VAL A 1 80 ? -0.713 9.340 -7.761 1.00 89.81 80 VAL A N 1
ATOM 659 C CA . VAL A 1 80 ? -0.583 10.411 -6.769 1.00 89.81 80 VAL A CA 1
ATOM 660 C C . VAL A 1 80 ? -0.811 11.786 -7.394 1.00 89.81 80 VAL A C 1
ATOM 662 O O . VAL A 1 80 ? -1.495 12.606 -6.792 1.00 89.81 80 VAL A O 1
ATOM 665 N N . GLU A 1 81 ? -0.275 12.050 -8.587 1.00 90.06 81 GLU A N 1
ATOM 666 C CA . GLU A 1 81 ? -0.480 13.344 -9.251 1.00 90.06 81 GLU A CA 1
ATOM 667 C C . GLU A 1 81 ? -1.955 13.577 -9.622 1.00 90.06 81 GLU A C 1
ATOM 669 O O . GLU A 1 81 ? -2.476 14.659 -9.370 1.00 90.06 81 GLU A O 1
ATOM 674 N N . ARG A 1 82 ? -2.678 12.549 -10.092 1.00 87.00 82 ARG A N 1
ATOM 675 C CA . ARG A 1 82 ? -4.121 12.662 -10.396 1.00 87.00 82 ARG A CA 1
ATOM 676 C C . ARG A 1 82 ? -4.980 13.025 -9.186 1.00 87.00 82 ARG A C 1
ATOM 678 O O . ARG A 1 82 ? -5.997 13.692 -9.342 1.00 87.00 82 ARG A O 1
ATOM 685 N N . GLU A 1 83 ? -4.599 12.556 -8.003 1.00 84.69 83 GLU A N 1
ATOM 686 C CA . GLU A 1 83 ? -5.337 12.825 -6.765 1.00 84.69 83 GLU A CA 1
ATOM 687 C C . GLU A 1 83 ? -4.937 14.154 -6.113 1.00 84.69 83 GLU A C 1
ATOM 689 O O . GLU A 1 83 ? -5.696 14.697 -5.321 1.00 84.69 83 GLU A O 1
ATOM 694 N N . LYS A 1 84 ? -3.766 14.714 -6.444 1.00 78.25 84 LYS A N 1
ATOM 695 C CA . LYS A 1 84 ? -3.374 16.064 -6.003 1.00 78.25 84 LYS A CA 1
ATOM 696 C C . LYS A 1 84 ? -4.102 17.177 -6.759 1.00 78.25 84 LYS A C 1
ATOM 698 O O . LYS A 1 84 ? -4.189 18.289 -6.246 1.00 78.25 84 LYS A O 1
ATOM 703 N N . GLU A 1 85 ? -4.533 16.904 -7.987 1.00 69.62 85 GLU A N 1
ATOM 704 C CA . GLU A 1 85 ? -5.201 17.875 -8.863 1.00 69.62 85 GLU A CA 1
ATOM 705 C C . GLU A 1 85 ? -6.725 17.966 -8.635 1.00 69.62 85 GLU A C 1
ATOM 707 O O . GLU A 1 85 ? -7.370 18.835 -9.226 1.00 69.62 85 GLU A O 1
ATOM 712 N N . GLN A 1 86 ? -7.289 17.100 -7.784 1.00 57.91 86 GLN A N 1
ATOM 713 C CA . GLN A 1 86 ? -8.703 17.083 -7.376 1.00 57.91 86 GLN A CA 1
ATOM 714 C C . GLN A 1 86 ? -8.928 17.834 -6.058 1.00 57.91 86 GLN A C 1
ATOM 716 O O . GLN A 1 86 ? -9.983 18.503 -5.955 1.00 57.91 86 GLN A O 1
#

Mean predicted aligned error: 4.94 Å

Foldseek 3Di:
DCVVVQQWDDDDPDTDGDPVVVVVVVVCCVQVVLVPDPVNVVVVVVQVVCVVVVNDDPVVVVCCQACNPVPPGRHPVVSVVVVVVD

Solvent-accessible surface area (backbone atoms only — not comparable to full-atom values): 4998 Å² total; per-residue (Å²): 106,61,59,82,70,58,30,31,48,73,60,87,91,44,80,43,73,32,71,68,34,51,54,49,52,50,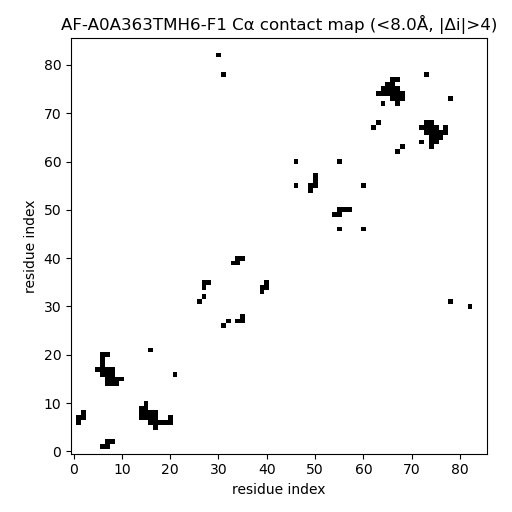50,39,54,72,77,40,36,69,80,73,35,66,69,51,50,50,52,50,52,54,52,51,51,34,33,75,74,66,77,40,60,64,71,58,53,54,46,31,55,39,66,22,68,87,72,92,44,70,16,53,56,54,54,52,54,62,62,71,78,107